Protein AF-A0A6N9SI13-F1 (afdb_monomer)

Nearest PDB structures (foldseek):
  2ek0-assembly1_A  TM=3.995E-01  e=8.193E-03  Thermus thermophilus
  2zth-assembly1_A  TM=4.831E-01  e=5.734E-01  Rattus norvegicus
  4blw-assembly2_B  TM=4.085E-01  e=2.794E-01  Escherichia coli K-12
  6qe5-assembly2_B  TM=5.325E-01  e=9.060E-01  Escherichia coli PCN033
  4fpq-assembly1_A  TM=2.596E-01  e=1.033E+00  Plenodomus lingam JN3

Organism: Escherichia coli (NCBI:txid562)

Mean predicted aligned error: 6.42 Å

Sequence (115 aa):
ARWHHAVGTPLVSVSGDDALAFAAAFYSPDHPFYARPFAYQYTWGLPRKTTLDRGWAALCFADQADCLSWMARTASRATNLFRSEFDAQATLLGRPGRTRRVVLLIVPPSRETAP

Structure (mmCIF, N/CA/C/O backbone):
data_AF-A0A6N9SI13-F1
#
_entry.id   AF-A0A6N9SI13-F1
#
loop_
_atom_site.group_PDB
_atom_site.id
_atom_site.type_symbol
_atom_site.label_atom_id
_atom_site.label_alt_id
_atom_site.label_comp_id
_atom_site.label_asym_id
_atom_site.label_entity_id
_atom_site.label_seq_id
_atom_site.pdbx_PDB_ins_code
_atom_site.Cartn_x
_atom_site.Cartn_y
_atom_site.Cartn_z
_atom_site.occupancy
_atom_site.B_iso_or_equiv
_atom_site.auth_seq_id
_atom_site.auth_comp_id
_atom_site.auth_asym_id
_atom_site.auth_atom_id
_atom_site.pdbx_PDB_model_num
ATOM 1 N N . ALA A 1 1 ? -7.651 7.652 -4.949 1.00 58.31 1 ALA A N 1
ATOM 2 C CA . ALA A 1 1 ? -6.772 6.530 -5.363 1.00 58.31 1 ALA A CA 1
ATOM 3 C C . ALA A 1 1 ? -7.583 5.246 -5.592 1.00 58.31 1 ALA A C 1
ATOM 5 O O . ALA A 1 1 ? -8.747 5.213 -5.211 1.00 58.31 1 ALA A O 1
ATOM 6 N N . ARG A 1 2 ? -7.010 4.190 -6.207 1.00 61.69 2 ARG A N 1
ATOM 7 C CA . ARG A 1 2 ? -7.730 2.928 -6.532 1.00 61.69 2 ARG A CA 1
ATOM 8 C C . ARG A 1 2 ? -8.446 2.286 -5.332 1.00 61.69 2 ARG A C 1
ATOM 10 O O . ARG A 1 2 ? -9.470 1.641 -5.520 1.00 61.69 2 ARG A O 1
ATOM 17 N N . TRP A 1 3 ? -7.959 2.500 -4.109 1.00 66.69 3 TRP A N 1
ATOM 18 C CA . TRP A 1 3 ? -8.607 2.002 -2.894 1.00 66.69 3 TRP A CA 1
ATOM 19 C C . TRP A 1 3 ? -9.972 2.640 -2.592 1.00 66.69 3 TRP A C 1
ATOM 21 O O . TRP A 1 3 ? -10.778 1.996 -1.933 1.00 66.69 3 TRP A O 1
ATOM 31 N N . HIS A 1 4 ? -10.289 3.836 -3.106 1.00 65.06 4 HIS A N 1
ATOM 32 C CA . HIS A 1 4 ? -11.619 4.436 -2.919 1.00 65.06 4 HIS A CA 1
ATOM 33 C C . HIS A 1 4 ? -12.728 3.571 -3.499 1.00 65.06 4 HIS A C 1
ATOM 35 O O . HIS A 1 4 ? -13.749 3.365 -2.852 1.00 65.0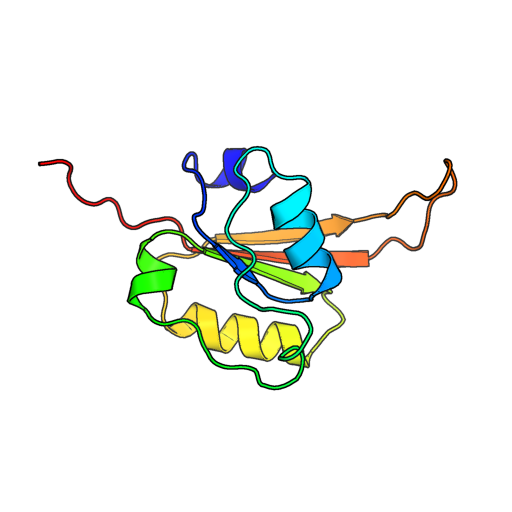6 4 HIS A O 1
ATOM 41 N N . HIS A 1 5 ? -12.495 3.021 -4.689 1.00 60.44 5 HIS A N 1
ATOM 42 C CA . HIS A 1 5 ? -13.438 2.108 -5.322 1.00 60.44 5 HIS A CA 1
ATOM 43 C C . HIS A 1 5 ? -13.529 0.762 -4.593 1.00 60.44 5 HIS A C 1
ATOM 45 O O . HIS A 1 5 ? -14.557 0.103 -4.683 1.00 60.44 5 HIS A O 1
ATOM 51 N N . ALA A 1 6 ? -12.473 0.352 -3.882 1.00 61.78 6 ALA A N 1
ATOM 52 C CA . ALA A 1 6 ? -12.410 -0.948 -3.217 1.00 61.78 6 ALA A CA 1
ATOM 53 C C . ALA A 1 6 ? -12.951 -0.934 -1.776 1.00 61.78 6 ALA A C 1
ATOM 55 O O . ALA A 1 6 ? -13.466 -1.948 -1.318 1.00 61.78 6 ALA A O 1
ATOM 56 N N . VAL A 1 7 ? -12.814 0.183 -1.053 1.00 64.56 7 VAL A N 1
ATOM 57 C CA . VAL A 1 7 ? -13.073 0.241 0.398 1.00 64.56 7 VAL A CA 1
ATOM 58 C C . VAL A 1 7 ? -14.132 1.272 0.784 1.00 64.56 7 VAL A C 1
ATOM 60 O O . VAL A 1 7 ? -14.739 1.139 1.840 1.00 64.56 7 VAL A O 1
ATOM 63 N N . GLY A 1 8 ? -14.396 2.285 -0.047 1.00 65.00 8 GLY A N 1
ATOM 64 C CA . GLY A 1 8 ? -15.403 3.318 0.234 1.00 65.00 8 GLY A CA 1
ATOM 65 C C . GLY A 1 8 ? -15.053 4.288 1.373 1.00 65.00 8 GLY A C 1
ATOM 66 O O . GLY A 1 8 ? -15.732 5.298 1.525 1.00 65.00 8 GLY A O 1
ATOM 67 N N . THR A 1 9 ? -13.978 4.033 2.126 1.00 69.69 9 THR A N 1
ATOM 68 C CA . THR A 1 9 ? -13.517 4.852 3.259 1.00 69.69 9 THR A CA 1
ATOM 69 C C . THR A 1 9 ? -12.063 5.295 3.051 1.00 69.69 9 THR A C 1
ATOM 71 O O . THR A 1 9 ? -11.258 4.482 2.580 1.00 69.69 9 THR A O 1
ATOM 74 N N . PRO A 1 10 ? -11.692 6.542 3.407 1.00 76.81 10 PRO A N 1
ATOM 75 C CA . PRO A 1 10 ? -10.298 6.982 3.419 1.00 76.81 10 PRO A CA 1
ATOM 76 C C . PRO A 1 10 ? -9.432 6.097 4.319 1.00 76.81 10 PRO A C 1
ATOM 78 O O . PRO A 1 10 ? -9.849 5.688 5.404 1.00 76.81 10 PRO A O 1
ATOM 81 N N . LEU A 1 11 ? -8.210 5.811 3.879 1.00 84.50 11 LEU A N 1
ATOM 82 C CA . LEU A 1 11 ? -7.217 5.120 4.700 1.00 84.50 11 LEU A CA 1
ATOM 83 C C . LEU A 1 11 ? -6.425 6.150 5.501 1.00 84.50 11 LEU A C 1
ATOM 85 O O . LEU A 1 11 ? -6.046 7.184 4.960 1.00 84.50 11 LEU A O 1
ATOM 89 N N . VAL A 1 12 ? -6.121 5.862 6.769 1.00 88.44 12 VAL A N 1
ATOM 90 C CA . VAL A 1 12 ? -5.373 6.817 7.605 1.00 88.44 12 VAL A CA 1
ATOM 91 C C . VAL A 1 12 ? -3.863 6.718 7.414 1.00 88.44 12 VAL A C 1
ATOM 93 O O . VAL A 1 12 ? -3.142 7.644 7.775 1.00 88.44 12 VAL A O 1
ATOM 96 N N . SER A 1 13 ? -3.359 5.603 6.877 1.00 90.06 13 SER A N 1
ATOM 97 C CA . SER A 1 13 ? -1.919 5.396 6.714 1.00 90.06 13 SER A CA 1
ATOM 98 C C . SER A 1 13 ? -1.550 4.480 5.550 1.00 90.06 13 SER A C 1
ATOM 100 O O . SER A 1 13 ? -2.305 3.581 5.175 1.00 90.06 13 SER A O 1
ATOM 102 N N . VAL A 1 14 ? -0.359 4.701 4.995 1.00 90.50 14 VAL A N 1
ATOM 103 C CA . VAL A 1 14 ? 0.214 3.897 3.909 1.00 90.50 14 VAL A CA 1
ATOM 104 C C . VAL A 1 14 ? 1.698 3.618 4.154 1.00 90.50 14 VAL A C 1
ATOM 106 O O . VAL A 1 14 ? 2.418 4.469 4.679 1.00 90.50 14 VAL A O 1
ATOM 109 N N . SER A 1 15 ? 2.164 2.419 3.804 1.00 90.56 15 SER A N 1
ATOM 110 C CA . SER A 1 15 ? 3.584 2.034 3.846 1.00 90.56 15 SER A CA 1
ATOM 111 C C . SER A 1 15 ? 3.922 0.967 2.787 1.00 90.56 15 SER A C 1
ATOM 113 O O . SER A 1 15 ? 3.145 0.755 1.860 1.00 90.56 15 SER A O 1
ATOM 115 N N . GLY A 1 16 ? 5.093 0.328 2.866 1.00 89.81 16 GLY A N 1
ATOM 116 C CA . GLY A 1 16 ? 5.591 -0.613 1.855 1.00 89.81 16 GLY A CA 1
ATOM 117 C C . GLY A 1 16 ? 6.860 -0.088 1.197 1.00 89.81 16 GLY A C 1
ATOM 118 O O . GLY A 1 16 ? 7.718 0.445 1.900 1.00 89.81 16 GLY A O 1
ATOM 119 N N . ASP A 1 17 ? 6.964 -0.241 -0.120 1.00 91.06 17 ASP A N 1
ATOM 120 C CA . ASP A 1 17 ? 8.020 0.372 -0.925 1.00 91.06 17 ASP A CA 1
ATOM 121 C C . ASP A 1 17 ? 7.976 1.902 -0.787 1.00 91.06 17 ASP A C 1
ATOM 123 O O . ASP A 1 17 ? 6.904 2.501 -0.881 1.00 91.06 17 ASP A O 1
ATOM 127 N N . ASP A 1 18 ? 9.132 2.529 -0.559 1.00 87.31 18 ASP A N 1
ATOM 128 C CA . ASP A 1 18 ? 9.240 3.962 -0.246 1.00 87.31 18 ASP A CA 1
ATOM 129 C C . ASP A 1 18 ? 8.660 4.840 -1.363 1.00 87.31 18 ASP A C 1
ATOM 131 O O . ASP A 1 18 ? 7.801 5.686 -1.107 1.00 87.31 18 ASP A O 1
ATOM 135 N N . ALA A 1 19 ? 9.037 4.577 -2.617 1.00 88.31 19 ALA A N 1
ATOM 136 C CA . ALA A 1 19 ? 8.578 5.369 -3.751 1.00 88.31 19 ALA A CA 1
ATOM 137 C C . ALA A 1 19 ? 7.067 5.210 -3.975 1.00 88.31 19 ALA A C 1
ATOM 139 O O . ALA A 1 19 ? 6.369 6.196 -4.224 1.00 88.31 19 ALA A O 1
ATOM 140 N N . LEU A 1 20 ? 6.543 3.983 -3.864 1.00 90.94 20 LEU A N 1
ATOM 141 C CA . LEU A 1 20 ? 5.108 3.731 -4.020 1.00 90.94 20 LEU A CA 1
ATOM 142 C C . LEU A 1 20 ? 4.285 4.314 -2.868 1.00 90.94 20 LEU A C 1
ATOM 144 O O . LEU A 1 20 ? 3.242 4.918 -3.117 1.00 90.94 20 LEU A O 1
ATOM 148 N N . ALA A 1 21 ? 4.730 4.147 -1.623 1.00 90.69 21 ALA A N 1
ATOM 149 C CA . ALA A 1 21 ? 4.021 4.633 -0.444 1.00 90.69 21 ALA A CA 1
ATOM 150 C C . ALA A 1 21 ? 4.043 6.164 -0.359 1.00 90.69 21 ALA A C 1
ATOM 152 O O . ALA A 1 21 ? 3.002 6.769 -0.092 1.00 90.69 21 ALA A O 1
ATOM 153 N N . PHE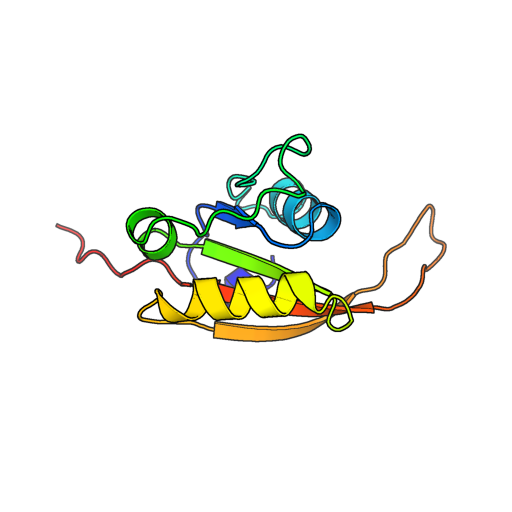 A 1 22 ? 5.180 6.796 -0.666 1.00 88.94 22 PHE A N 1
ATOM 154 C CA . PHE A 1 22 ? 5.271 8.249 -0.779 1.00 88.94 22 PHE A CA 1
ATOM 155 C C . PHE A 1 22 ? 4.351 8.775 -1.884 1.00 88.94 22 PHE A C 1
ATOM 157 O O . PHE A 1 22 ? 3.544 9.669 -1.637 1.00 88.94 22 PHE A O 1
ATOM 164 N N . ALA A 1 23 ? 4.403 8.190 -3.087 1.00 89.75 23 ALA A N 1
ATOM 165 C CA . ALA A 1 23 ? 3.525 8.589 -4.185 1.00 89.75 23 ALA A CA 1
ATOM 166 C C . ALA A 1 23 ? 2.042 8.417 -3.818 1.00 89.75 23 ALA A C 1
ATOM 168 O O . ALA A 1 23 ? 1.222 9.279 -4.124 1.00 89.75 23 ALA A O 1
ATOM 169 N N . ALA A 1 24 ? 1.688 7.334 -3.129 1.00 90.25 24 ALA A N 1
ATOM 170 C CA . ALA A 1 24 ? 0.331 7.080 -2.664 1.00 90.25 24 ALA A CA 1
ATOM 171 C C . ALA A 1 24 ? -0.144 8.129 -1.640 1.00 90.25 24 ALA A C 1
ATOM 173 O O . ALA A 1 24 ? -1.273 8.606 -1.749 1.00 90.25 24 ALA A O 1
ATOM 174 N N . ALA A 1 25 ? 0.705 8.521 -0.686 1.00 90.81 25 ALA A N 1
ATOM 175 C CA . ALA A 1 25 ? 0.407 9.580 0.280 1.00 90.81 25 ALA A CA 1
ATOM 176 C C . ALA A 1 25 ? 0.317 10.969 -0.373 1.00 90.81 25 ALA A C 1
ATOM 178 O O . ALA A 1 25 ? -0.544 11.774 -0.024 1.00 90.81 25 ALA A O 1
ATOM 179 N N . PHE A 1 26 ? 1.191 11.246 -1.339 1.00 89.94 26 PHE A N 1
ATOM 180 C CA . PHE A 1 26 ? 1.281 12.551 -1.984 1.00 89.94 26 PHE A CA 1
ATOM 181 C C . PHE A 1 26 ? 0.171 12.780 -3.019 1.00 89.94 26 PHE A C 1
ATOM 183 O O . PHE A 1 26 ? -0.463 13.830 -3.017 1.00 89.94 26 PHE A O 1
ATOM 190 N N . TYR A 1 27 ? -0.085 11.802 -3.896 1.00 88.25 27 TYR A N 1
ATOM 191 C CA . TYR A 1 27 ? -1.024 11.948 -5.015 1.00 88.25 27 TYR A CA 1
ATOM 192 C C . TYR A 1 27 ? -2.453 11.489 -4.707 1.00 88.25 27 TYR A C 1
ATOM 194 O O . TYR A 1 27 ? -3.357 11.752 -5.503 1.00 88.25 27 TYR A O 1
ATOM 202 N N . SER A 1 28 ? -2.698 10.767 -3.607 1.00 86.00 28 SER A N 1
ATOM 203 C CA . SER A 1 28 ? -4.076 10.422 -3.247 1.00 86.00 28 SER A CA 1
ATOM 204 C C . SER A 1 28 ? -4.799 11.629 -2.646 1.00 86.00 28 SER A C 1
ATOM 206 O O . SER A 1 28 ? -4.249 12.232 -1.730 1.00 86.00 28 SER A O 1
ATOM 208 N N . PRO A 1 29 ? -6.056 11.909 -3.044 1.00 85.12 29 PRO A N 1
ATOM 209 C CA . PRO A 1 29 ? -6.883 12.939 -2.407 1.00 85.12 29 PRO A CA 1
ATOM 210 C C . PRO A 1 29 ? -7.058 12.758 -0.891 1.00 85.12 29 PRO A C 1
ATOM 212 O O . PRO A 1 29 ? -7.223 13.734 -0.171 1.00 85.12 29 PRO A O 1
ATOM 215 N N . ASP A 1 30 ? -7.009 11.512 -0.406 1.00 84.31 30 ASP A N 1
ATOM 216 C CA . ASP A 1 30 ? -7.107 11.188 1.026 1.00 84.31 30 ASP A CA 1
ATOM 217 C C . ASP A 1 30 ? -5.885 11.598 1.845 1.00 84.31 30 ASP A C 1
ATOM 219 O O . ASP A 1 30 ? -5.966 11.641 3.069 1.00 84.31 30 ASP A O 1
ATOM 223 N N . HIS A 1 31 ? -4.741 11.801 1.188 1.00 87.50 31 HIS A N 1
ATOM 224 C CA . HIS A 1 31 ? -3.457 12.069 1.829 1.00 87.50 31 HIS A CA 1
ATOM 225 C C . HIS A 1 31 ? -3.171 11.178 3.057 1.00 87.50 31 HIS A C 1
ATOM 227 O O . HIS A 1 31 ? -2.927 11.698 4.152 1.00 87.50 31 HIS A O 1
ATOM 233 N N . PRO A 1 32 ? -3.202 9.832 2.915 1.00 89.88 32 PRO A N 1
ATOM 234 C CA . PRO A 1 32 ? -2.927 8.943 4.036 1.00 89.88 32 PRO A CA 1
ATOM 235 C C . PRO A 1 32 ? -1.547 9.250 4.612 1.00 89.88 32 PRO A C 1
ATOM 237 O O . PRO A 1 32 ? -0.597 9.519 3.871 1.00 89.88 32 PRO A O 1
ATOM 240 N N . PHE A 1 33 ? -1.412 9.156 5.935 1.00 89.81 33 PHE A N 1
ATOM 241 C CA . PHE A 1 33 ? -0.134 9.398 6.585 1.00 89.81 33 PHE A CA 1
ATOM 242 C C . PHE A 1 33 ? 0.914 8.425 6.040 1.00 89.81 33 PHE A C 1
ATOM 244 O O . PHE A 1 33 ? 0.755 7.201 6.137 1.00 89.81 33 PHE A O 1
ATOM 251 N N . TYR A 1 34 ? 1.991 8.974 5.477 1.00 87.69 34 TYR A N 1
ATOM 252 C CA . TYR A 1 34 ? 3.118 8.174 5.034 1.00 87.69 34 TYR A CA 1
ATOM 253 C C . TYR A 1 34 ? 3.829 7.601 6.262 1.00 87.69 34 TYR A C 1
ATOM 255 O O . TYR A 1 34 ? 4.637 8.257 6.922 1.00 87.69 34 TYR A O 1
ATOM 263 N N . ALA A 1 35 ? 3.484 6.361 6.602 1.00 72.75 35 ALA A N 1
ATOM 264 C CA . ALA A 1 35 ? 3.920 5.695 7.813 1.00 72.75 35 ALA A CA 1
ATOM 265 C C . ALA A 1 35 ? 5.313 5.087 7.621 1.00 72.75 35 ALA A C 1
ATOM 267 O O . ALA A 1 35 ? 5.465 3.868 7.705 1.00 72.75 35 ALA A O 1
ATOM 268 N N . ARG A 1 36 ? 6.303 5.946 7.332 1.00 68.62 36 ARG A N 1
ATOM 269 C CA . ARG A 1 36 ? 7.748 5.764 7.558 1.00 68.62 36 ARG A CA 1
ATOM 270 C C . ARG A 1 36 ? 8.550 6.908 6.916 1.00 68.62 36 ARG A C 1
ATOM 272 O O . ARG A 1 36 ? 8.502 7.065 5.711 1.00 68.62 36 ARG A O 1
ATOM 279 N N . PRO A 1 37 ? 9.363 7.660 7.668 1.00 54.34 37 PRO A N 1
ATOM 280 C CA . PRO A 1 37 ? 10.369 8.537 7.073 1.00 54.34 37 PRO A CA 1
ATOM 281 C C . PRO A 1 37 ? 11.465 7.721 6.361 1.00 54.34 37 PRO A C 1
ATOM 283 O O . PRO A 1 37 ? 11.891 6.689 6.885 1.00 54.34 37 PRO A O 1
ATOM 286 N N . PHE A 1 38 ? 11.982 8.234 5.239 1.00 50.19 38 PHE A N 1
ATOM 287 C CA . PHE A 1 38 ? 13.087 7.674 4.431 1.00 50.19 38 PHE A CA 1
ATOM 288 C C . PHE A 1 38 ? 14.288 7.155 5.259 1.00 50.19 38 PHE A C 1
ATOM 290 O O . PHE A 1 38 ? 14.932 6.168 4.908 1.00 50.19 38 PHE A O 1
ATOM 297 N N . ALA A 1 39 ? 14.554 7.768 6.419 1.00 47.09 39 ALA A N 1
ATOM 298 C CA . ALA A 1 39 ? 15.623 7.388 7.347 1.00 47.09 39 ALA A CA 1
ATOM 299 C C . ALA A 1 39 ? 15.509 5.960 7.933 1.00 47.09 39 ALA A C 1
ATOM 301 O O . ALA A 1 39 ? 16.501 5.430 8.427 1.00 47.09 39 ALA A O 1
ATOM 302 N N . TYR A 1 40 ? 14.334 5.322 7.873 1.00 57.41 40 TYR A N 1
ATOM 303 C CA . TYR A 1 40 ? 14.080 3.990 8.448 1.00 57.41 40 TYR A CA 1
ATOM 304 C C . TYR A 1 40 ? 13.713 2.933 7.397 1.00 57.41 40 TYR A C 1
ATOM 306 O O . TYR A 1 40 ? 13.155 1.886 7.732 1.00 57.41 40 TYR A O 1
ATOM 314 N N . GLN A 1 41 ? 14.043 3.186 6.126 1.00 54.59 41 GLN A N 1
ATOM 315 C CA . GLN A 1 41 ? 13.707 2.316 4.992 1.00 54.59 41 GLN A CA 1
ATOM 316 C C . GLN A 1 41 ? 14.243 0.872 5.105 1.00 54.59 41 GLN A C 1
ATOM 318 O O . GLN A 1 41 ? 13.752 -0.001 4.402 1.00 54.59 41 GLN A O 1
ATOM 323 N N . TYR A 1 42 ? 15.191 0.588 6.011 1.00 55.66 42 TYR A N 1
ATOM 324 C CA . TYR A 1 42 ? 15.783 -0.748 6.212 1.00 55.66 42 TYR A CA 1
ATOM 325 C C . TYR A 1 42 ? 15.447 -1.402 7.568 1.00 55.66 42 TYR A C 1
ATOM 327 O O . TYR A 1 42 ? 15.793 -2.558 7.793 1.00 55.66 42 TYR A O 1
ATOM 335 N N . THR A 1 43 ? 14.742 -0.713 8.477 1.00 63.22 43 THR A N 1
ATOM 336 C CA . THR A 1 43 ? 14.313 -1.267 9.777 1.00 63.22 43 THR A CA 1
ATOM 337 C C . THR A 1 43 ? 12.809 -1.527 9.786 1.00 63.22 43 THR A C 1
ATOM 339 O O . THR A 1 43 ? 11.964 -0.700 10.140 1.00 63.22 43 THR A O 1
ATOM 342 N N . TRP A 1 44 ? 12.445 -2.728 9.348 1.00 66.06 44 TRP A N 1
ATOM 343 C CA . TRP A 1 44 ? 11.066 -3.061 9.018 1.00 66.06 44 TRP A CA 1
ATOM 344 C C . TRP A 1 44 ? 10.261 -3.508 10.237 1.00 66.06 44 TRP A C 1
ATOM 346 O O . TRP A 1 44 ? 9.933 -4.682 10.409 1.00 66.06 44 TRP A O 1
ATOM 356 N N . GLY A 1 45 ? 9.887 -2.545 11.080 1.00 73.62 45 GLY A N 1
ATOM 357 C CA . GLY A 1 45 ? 8.874 -2.760 12.113 1.00 73.62 45 GLY A CA 1
ATOM 358 C C . GLY A 1 45 ? 7.519 -3.137 11.501 1.00 73.62 45 GLY A C 1
ATOM 359 O O . GLY A 1 45 ? 7.156 -2.658 10.421 1.00 73.62 45 GLY A O 1
ATOM 360 N N . LEU A 1 46 ? 6.764 -3.995 12.182 1.00 79.00 46 LEU A N 1
ATOM 361 C CA . LEU A 1 46 ? 5.382 -4.304 11.813 1.00 79.00 46 LEU A CA 1
ATOM 362 C C . LEU A 1 46 ? 4.447 -3.240 12.419 1.00 79.00 46 LEU A C 1
ATOM 364 O O . LEU A 1 46 ? 4.618 -2.919 13.599 1.00 79.00 46 LEU A O 1
ATOM 368 N N . PRO A 1 47 ? 3.465 -2.707 11.665 1.00 78.19 47 PRO A N 1
ATOM 369 C CA . PRO A 1 47 ? 2.452 -1.809 12.211 1.00 78.19 47 PRO A CA 1
ATOM 370 C C . PRO A 1 47 ? 1.777 -2.401 13.455 1.00 78.19 47 PRO A C 1
ATOM 372 O O . PRO A 1 47 ? 1.604 -3.623 13.580 1.00 78.19 47 PRO A O 1
ATOM 375 N N . ARG A 1 48 ? 1.396 -1.527 14.392 1.00 81.69 48 ARG A N 1
ATOM 376 C CA . ARG A 1 48 ? 0.573 -1.925 15.541 1.00 81.69 48 ARG A CA 1
ATOM 377 C C . ARG A 1 48 ? -0.814 -2.322 15.035 1.00 81.69 48 ARG A C 1
ATOM 379 O O . ARG A 1 48 ? -1.313 -1.717 14.090 1.00 81.69 48 ARG A O 1
ATOM 386 N N . LYS A 1 49 ? -1.461 -3.288 15.695 1.00 80.12 49 LYS A N 1
ATOM 387 C CA . LYS A 1 49 ? -2.831 -3.710 15.350 1.00 80.12 49 LYS A CA 1
ATOM 388 C C . LYS A 1 49 ? -3.797 -2.516 15.334 1.00 80.12 49 LYS A C 1
ATOM 390 O O . LYS A 1 49 ? -4.511 -2.326 14.365 1.00 80.12 49 LYS A O 1
ATOM 395 N N . THR A 1 50 ? -3.684 -1.631 16.324 1.00 81.00 50 THR A N 1
ATOM 396 C CA . THR A 1 50 ? -4.475 -0.393 16.415 1.00 81.00 50 THR A CA 1
ATOM 397 C C . THR A 1 50 ? -4.287 0.566 15.236 1.00 81.00 50 THR A C 1
ATOM 399 O O . THR A 1 50 ? -5.188 1.340 14.940 1.00 81.00 50 THR A O 1
ATOM 402 N N . THR A 1 51 ? -3.136 0.541 14.556 1.00 81.44 51 THR A N 1
ATOM 403 C CA . THR A 1 51 ? -2.921 1.299 13.313 1.00 81.44 51 THR A CA 1
ATOM 404 C C . THR A 1 51 ? -3.630 0.629 12.141 1.00 81.44 51 THR A C 1
ATOM 406 O O . THR A 1 51 ? -4.275 1.316 11.359 1.00 81.44 51 THR A O 1
ATOM 409 N N . LEU A 1 52 ? -3.539 -0.701 12.039 1.00 84.38 52 LEU A N 1
ATOM 410 C CA . LEU A 1 52 ? -4.210 -1.472 10.988 1.00 84.38 52 LEU A CA 1
ATOM 411 C C . LEU A 1 52 ? -5.734 -1.329 11.079 1.00 84.38 52 LEU A C 1
ATOM 413 O O . LEU A 1 52 ? -6.381 -1.064 10.072 1.00 84.38 52 LEU A O 1
ATOM 417 N N . ASP A 1 53 ? -6.288 -1.416 12.288 1.00 85.75 53 ASP A N 1
ATOM 418 C CA . ASP A 1 53 ? -7.733 -1.357 12.529 1.00 85.75 53 ASP A CA 1
ATOM 419 C C . ASP A 1 53 ? -8.348 0.015 12.187 1.00 85.75 53 ASP A C 1
ATOM 421 O O . ASP A 1 53 ? -9.556 0.101 11.987 1.00 85.75 53 ASP A O 1
ATOM 425 N N . ARG A 1 54 ? -7.535 1.079 12.080 1.00 86.00 54 ARG A N 1
ATOM 426 C CA . ARG A 1 54 ? -7.965 2.426 11.652 1.00 86.00 54 ARG A CA 1
ATOM 427 C C . ARG A 1 54 ? -7.947 2.624 10.134 1.00 86.00 54 ARG A C 1
ATOM 429 O O . ARG A 1 54 ? -8.296 3.701 9.664 1.00 86.00 54 ARG A O 1
ATOM 436 N N . GLY A 1 55 ? -7.544 1.616 9.369 1.00 87.38 55 GLY A N 1
ATOM 437 C CA . GLY A 1 55 ? -7.406 1.701 7.922 1.00 87.38 55 GLY A CA 1
ATOM 438 C C . GLY A 1 55 ? -5.953 1.896 7.500 1.00 87.38 55 GLY A C 1
ATOM 439 O O . GLY A 1 55 ? -5.288 2.872 7.853 1.00 87.38 55 GLY A O 1
ATOM 440 N N . TRP A 1 56 ? -5.449 0.960 6.709 1.00 89.81 56 TRP A N 1
ATOM 441 C CA . TRP A 1 56 ? -4.053 0.938 6.296 1.00 89.81 56 TRP A CA 1
ATOM 442 C C . TRP A 1 56 ? -3.898 0.323 4.907 1.00 89.81 56 TRP A C 1
ATOM 444 O O . TRP A 1 56 ? -4.653 -0.572 4.536 1.00 89.81 56 TRP A O 1
ATOM 454 N N . ALA A 1 57 ? -2.898 0.763 4.148 1.00 91.06 57 ALA A N 1
ATOM 455 C CA . ALA A 1 57 ? -2.478 0.079 2.929 1.00 91.06 57 ALA A CA 1
ATOM 456 C C . ALA A 1 57 ? -0.966 -0.141 2.861 1.00 91.06 57 ALA A C 1
ATOM 458 O O . ALA A 1 57 ? -0.175 0.659 3.364 1.00 91.06 57 ALA A O 1
ATOM 459 N N . ALA A 1 58 ? -0.577 -1.203 2.157 1.00 91.69 58 ALA A N 1
ATOM 460 C CA . ALA A 1 58 ? 0.777 -1.406 1.672 1.00 91.69 58 ALA A CA 1
ATOM 461 C C . ALA A 1 58 ? 0.829 -1.503 0.152 1.00 91.69 58 ALA A C 1
ATOM 463 O O . ALA A 1 58 ? -0.024 -2.147 -0.460 1.00 91.69 58 ALA A O 1
ATOM 464 N N . LEU A 1 59 ? 1.880 -0.932 -0.434 1.00 93.00 59 LEU A N 1
ATOM 465 C CA . LEU A 1 59 ? 2.235 -1.128 -1.836 1.00 93.00 59 LEU A CA 1
ATOM 466 C C . LEU A 1 59 ? 3.647 -1.706 -1.929 1.00 93.00 59 LEU A C 1
ATOM 468 O O . LEU A 1 59 ? 4.575 -1.158 -1.348 1.00 93.00 59 LEU A O 1
ATOM 472 N N . CYS A 1 60 ? 3.806 -2.795 -2.673 1.00 93.62 60 CYS A N 1
ATOM 473 C CA . CYS A 1 60 ? 5.104 -3.387 -2.997 1.00 93.62 60 CYS A CA 1
ATOM 474 C C . CYS A 1 60 ? 5.180 -3.641 -4.499 1.00 93.62 60 CYS A C 1
ATOM 476 O O . CYS A 1 60 ? 4.161 -3.926 -5.132 1.00 93.62 60 CYS A O 1
ATOM 478 N N . PHE A 1 61 ? 6.378 -3.626 -5.076 1.00 94.44 61 PHE A N 1
ATOM 479 C CA . PHE A 1 61 ? 6.556 -4.218 -6.399 1.00 94.44 61 PHE A CA 1
ATOM 480 C C . PHE A 1 61 ? 6.533 -5.749 -6.308 1.00 94.44 61 PHE A C 1
ATOM 482 O O . PHE A 1 61 ? 7.002 -6.332 -5.331 1.00 94.44 61 PHE A O 1
ATOM 489 N N . ALA A 1 62 ? 5.989 -6.414 -7.327 1.00 96.19 62 ALA A N 1
ATOM 490 C CA . ALA A 1 62 ? 5.855 -7.873 -7.334 1.00 96.19 62 ALA A CA 1
ATOM 491 C C . ALA A 1 62 ? 7.205 -8.617 -7.391 1.00 96.19 62 ALA A C 1
ATOM 493 O O . ALA A 1 62 ? 7.264 -9.802 -7.081 1.00 96.19 62 ALA A O 1
ATOM 494 N N . ASP A 1 63 ? 8.283 -7.931 -7.777 1.00 94.25 63 ASP A N 1
ATOM 495 C CA . ASP A 1 63 ? 9.656 -8.446 -7.810 1.00 94.25 63 ASP A CA 1
ATOM 496 C C . ASP A 1 63 ? 10.469 -8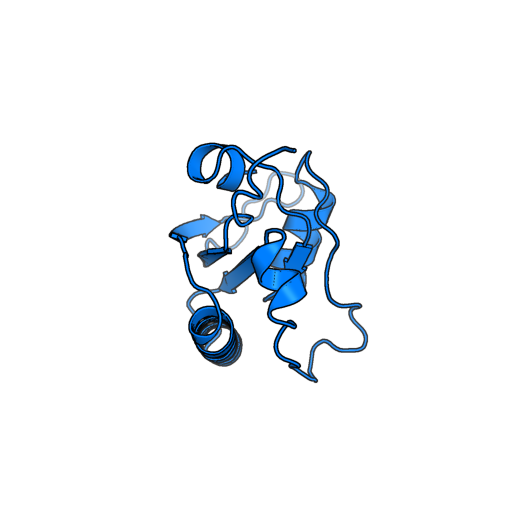.109 -6.542 1.00 94.25 63 ASP A C 1
ATOM 498 O O . ASP A 1 63 ? 11.646 -8.454 -6.454 1.00 94.25 63 ASP A O 1
ATOM 502 N N . GLN A 1 64 ? 9.857 -7.475 -5.535 1.00 91.94 64 GLN A N 1
ATOM 503 C CA . GLN A 1 64 ? 10.511 -7.051 -4.293 1.00 91.94 64 GLN A CA 1
ATOM 504 C C . GLN A 1 64 ? 10.188 -8.025 -3.145 1.00 91.94 64 GLN A C 1
ATOM 506 O O . GLN A 1 64 ? 9.260 -7.826 -2.356 1.00 91.94 64 GLN A O 1
ATOM 511 N N . ALA A 1 65 ? 10.930 -9.136 -3.094 1.00 91.50 65 ALA A N 1
ATOM 512 C CA . ALA A 1 65 ? 10.635 -10.285 -2.231 1.00 91.50 65 ALA A CA 1
ATOM 513 C C . ALA A 1 65 ? 10.624 -9.963 -0.728 1.00 91.50 65 ALA A C 1
ATOM 515 O O . ALA A 1 65 ? 9.782 -10.475 0.015 1.00 91.50 65 ALA A O 1
ATOM 516 N N . ASP A 1 66 ? 11.532 -9.103 -0.277 1.00 87.62 66 ASP A N 1
ATOM 517 C CA . ASP A 1 66 ? 11.547 -8.584 1.086 1.00 87.62 66 ASP A CA 1
ATOM 518 C C . ASP A 1 66 ? 10.221 -7.878 1.393 1.00 87.62 66 ASP A C 1
ATOM 520 O O . ASP A 1 66 ? 9.543 -8.279 2.347 1.00 87.62 66 ASP A O 1
ATOM 524 N N . CYS A 1 67 ? 9.792 -6.931 0.546 1.00 90.38 67 CYS A N 1
ATOM 525 C CA . CYS A 1 67 ? 8.570 -6.130 0.735 1.00 90.38 67 CYS A CA 1
ATOM 526 C C . CYS A 1 67 ? 7.340 -7.017 0.821 1.00 90.38 67 CYS A C 1
ATOM 528 O O . CYS A 1 67 ? 6.542 -6.892 1.753 1.00 90.38 67 CYS A O 1
ATOM 530 N N . LEU A 1 68 ? 7.243 -7.990 -0.082 1.00 92.06 68 LEU A N 1
ATOM 531 C CA . LEU A 1 68 ? 6.164 -8.971 -0.081 1.00 92.06 68 LEU A CA 1
ATOM 532 C C . LEU A 1 68 ? 6.161 -9.826 1.193 1.00 92.06 68 LEU A C 1
ATOM 534 O O . LEU A 1 68 ? 5.103 -10.046 1.783 1.00 92.06 68 LEU A O 1
ATOM 538 N N . SER A 1 69 ? 7.332 -10.259 1.668 1.00 90.31 69 SER A N 1
ATOM 539 C CA . SER A 1 69 ? 7.455 -11.021 2.915 1.00 90.31 69 SER A CA 1
ATOM 540 C C . SER A 1 69 ? 6.970 -10.213 4.125 1.00 90.31 69 SER A C 1
ATOM 542 O O . SER A 1 69 ? 6.243 -10.718 4.983 1.00 90.31 69 SER A O 1
ATOM 544 N N . TRP A 1 70 ? 7.313 -8.929 4.196 1.00 89.44 70 TRP A N 1
ATOM 545 C CA . TRP A 1 70 ? 6.831 -8.044 5.258 1.00 89.44 70 TRP A CA 1
ATOM 546 C C . TRP A 1 70 ? 5.356 -7.689 5.143 1.00 89.44 70 TRP A C 1
ATOM 548 O O . TRP A 1 70 ? 4.665 -7.646 6.164 1.00 89.44 70 TRP A O 1
ATOM 558 N N . MET A 1 71 ? 4.860 -7.485 3.925 1.00 89.88 71 MET A N 1
ATOM 559 C CA . MET A 1 71 ? 3.442 -7.285 3.659 1.00 89.88 71 MET A CA 1
ATOM 560 C C . MET A 1 71 ? 2.647 -8.493 4.162 1.00 89.88 71 MET A C 1
ATOM 562 O O . MET A 1 71 ? 1.676 -8.310 4.891 1.00 89.88 71 MET A O 1
ATOM 566 N N . ALA A 1 72 ? 3.101 -9.719 3.878 1.00 89.25 72 ALA A N 1
ATOM 567 C CA . ALA A 1 72 ? 2.475 -10.948 4.365 1.00 89.25 72 ALA A CA 1
ATOM 568 C C . ALA A 1 72 ? 2.498 -11.052 5.902 1.00 89.25 72 ALA A C 1
ATOM 570 O O . ALA A 1 72 ? 1.471 -11.338 6.523 1.00 89.25 72 ALA A O 1
ATOM 571 N N . ARG A 1 73 ? 3.637 -10.746 6.544 1.00 89.25 73 ARG A N 1
ATOM 572 C CA . ARG A 1 73 ? 3.724 -10.699 8.017 1.00 89.25 73 ARG A CA 1
ATOM 573 C C . ARG A 1 73 ? 2.779 -9.656 8.616 1.00 89.25 73 ARG A C 1
ATOM 575 O O . ARG A 1 73 ? 2.168 -9.913 9.650 1.00 89.25 73 ARG A O 1
ATOM 582 N N . THR A 1 74 ? 2.636 -8.497 7.979 1.00 84.25 74 THR A N 1
ATOM 583 C CA . THR A 1 74 ? 1.715 -7.440 8.423 1.00 84.25 74 THR A CA 1
ATOM 584 C C . THR A 1 74 ? 0.259 -7.873 8.258 1.00 84.25 74 THR A C 1
ATOM 586 O O . THR A 1 74 ? -0.528 -7.737 9.192 1.00 84.25 74 THR A O 1
ATOM 589 N N . ALA A 1 75 ? -0.075 -8.471 7.112 1.00 81.06 75 ALA A N 1
ATOM 590 C CA . ALA A 1 75 ? -1.404 -8.973 6.786 1.00 81.06 75 ALA A CA 1
ATOM 591 C C . ALA A 1 75 ? -1.902 -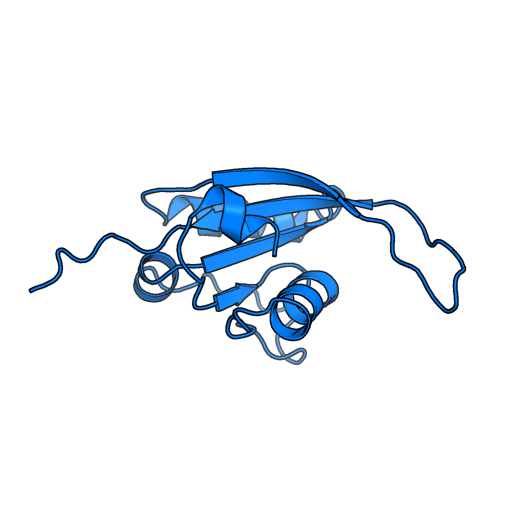10.034 7.778 1.00 81.06 75 ALA A C 1
ATOM 593 O O . ALA A 1 75 ? -3.073 -10.016 8.137 1.00 81.06 75 ALA A O 1
ATOM 594 N N . SER A 1 76 ? -1.014 -10.890 8.302 1.00 86.06 76 SER A N 1
ATOM 595 C CA . SER A 1 76 ? -1.371 -11.908 9.309 1.00 86.06 76 SER A CA 1
ATOM 596 C C . SER A 1 76 ? -1.962 -11.347 10.616 1.00 86.06 76 SER A C 1
ATOM 598 O O . SER A 1 76 ? -2.535 -12.092 11.404 1.00 86.06 76 SER A O 1
ATOM 600 N N . ARG A 1 77 ? -1.826 -10.035 10.863 1.00 83.25 77 ARG A N 1
ATOM 601 C CA . ARG A 1 77 ? -2.350 -9.340 12.053 1.00 83.25 77 ARG A CA 1
ATOM 602 C C . ARG A 1 77 ? -3.705 -8.665 11.818 1.00 83.25 77 ARG A C 1
ATOM 604 O O . ARG A 1 77 ? -4.321 -8.202 12.784 1.00 83.25 77 ARG A O 1
ATOM 611 N N . ALA A 1 78 ? -4.131 -8.563 10.560 1.00 83.19 78 ALA A N 1
ATOM 612 C CA . ALA A 1 78 ? -5.366 -7.908 10.160 1.00 83.19 78 ALA A CA 1
ATOM 613 C C . ALA A 1 78 ? -6.529 -8.905 10.136 1.00 83.19 78 ALA A C 1
ATOM 615 O O . ALA A 1 78 ? -6.365 -10.054 9.736 1.00 83.19 78 ALA A O 1
ATOM 616 N N . THR A 1 79 ? -7.711 -8.453 10.554 1.00 79.81 79 THR A N 1
ATOM 617 C CA . THR A 1 79 ? -8.924 -9.286 10.561 1.00 79.81 79 THR A CA 1
ATOM 618 C C . THR A 1 79 ? -9.559 -9.364 9.172 1.00 79.81 79 THR A C 1
ATOM 620 O O . THR A 1 79 ? -10.006 -10.426 8.757 1.00 79.81 79 THR A O 1
ATOM 623 N N . ASN A 1 80 ? -9.563 -8.245 8.442 1.00 84.81 80 ASN A N 1
ATOM 624 C CA . ASN A 1 80 ? -10.081 -8.134 7.082 1.00 84.81 80 ASN A CA 1
ATOM 625 C C . ASN A 1 80 ? -9.004 -7.530 6.187 1.00 84.81 80 ASN A C 1
ATOM 627 O O . ASN A 1 80 ? -8.318 -6.589 6.588 1.00 84.81 80 ASN A O 1
ATOM 631 N N . LEU A 1 81 ? -8.869 -8.054 4.971 1.00 87.94 81 LEU A N 1
ATOM 632 C CA . LEU A 1 81 ? -7.922 -7.534 3.995 1.00 87.94 81 LEU A CA 1
ATOM 633 C C . LEU A 1 81 ? -8.447 -7.687 2.573 1.00 87.94 81 LEU A C 1
ATOM 635 O O . LEU A 1 81 ? -9.139 -8.647 2.242 1.00 87.94 81 LEU A O 1
ATOM 639 N N . PHE A 1 82 ? -8.056 -6.748 1.725 1.00 88.38 82 PHE A N 1
ATOM 640 C CA . PHE A 1 82 ? -8.230 -6.798 0.286 1.00 88.38 82 PHE A CA 1
ATOM 641 C C . PHE A 1 82 ? -6.857 -6.775 -0.372 1.00 88.38 82 PHE A C 1
ATOM 643 O O . PHE A 1 82 ? -6.008 -5.955 -0.020 1.00 88.38 82 PHE A O 1
ATOM 650 N N . ARG A 1 83 ? -6.638 -7.658 -1.344 1.00 90.75 83 ARG A N 1
ATOM 651 C CA . ARG A 1 83 ? -5.419 -7.679 -2.150 1.00 90.75 83 ARG A CA 1
ATOM 652 C C . ARG A 1 83 ? -5.776 -7.468 -3.612 1.00 90.75 83 ARG A C 1
ATOM 654 O O . ARG A 1 83 ? -6.700 -8.090 -4.125 1.00 90.75 83 ARG A O 1
ATOM 661 N N . SER A 1 84 ? -5.015 -6.616 -4.280 1.00 90.50 84 SER A N 1
ATOM 662 C CA . SER A 1 84 ? -5.119 -6.375 -5.713 1.00 90.50 84 SER A CA 1
ATOM 663 C C . SER A 1 84 ? -3.732 -6.263 -6.320 1.00 90.50 84 SER A C 1
ATOM 665 O O . SER A 1 84 ? -2.774 -5.882 -5.649 1.00 90.50 84 SER A O 1
ATOM 667 N N . GLU A 1 85 ? -3.628 -6.592 -7.600 1.00 94.19 85 GLU A N 1
ATOM 668 C CA . GLU A 1 85 ? -2.413 -6.409 -8.374 1.00 94.19 85 GLU A CA 1
ATOM 669 C C . GLU A 1 85 ? -2.724 -5.610 -9.627 1.00 94.19 85 GLU A C 1
ATOM 671 O O . GLU A 1 85 ? -3.795 -5.746 -10.223 1.00 94.19 85 GLU A O 1
ATOM 676 N N . PHE A 1 86 ? -1.789 -4.757 -10.022 1.00 92.94 86 PHE A N 1
ATOM 677 C CA . PHE A 1 86 ? -1.927 -3.970 -11.235 1.00 92.94 86 PHE A CA 1
ATOM 678 C C . PHE A 1 86 ? -0.580 -3.551 -11.790 1.00 92.94 86 PHE A C 1
ATOM 680 O O . PHE A 1 86 ? 0.406 -3.451 -11.066 1.00 92.94 86 PHE A O 1
ATOM 687 N N . ASP A 1 87 ? -0.553 -3.273 -13.085 1.00 95.00 87 ASP A N 1
ATOM 688 C CA . ASP A 1 87 ? 0.617 -2.703 -13.731 1.00 95.00 87 ASP A CA 1
ATOM 689 C C . ASP A 1 87 ? 0.621 -1.179 -13.566 1.00 95.00 87 ASP A C 1
ATOM 691 O O . ASP A 1 87 ? -0.389 -0.504 -13.785 1.00 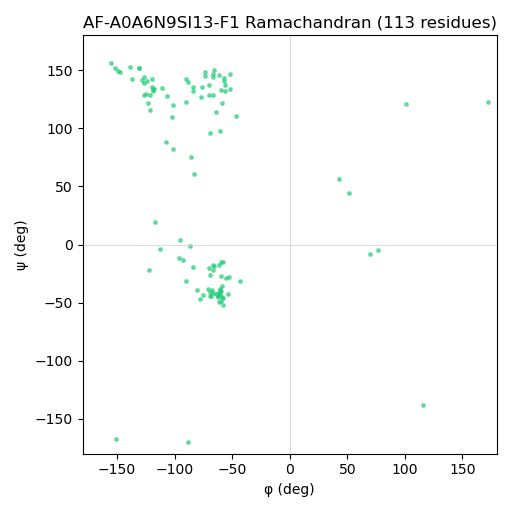95.00 87 ASP A O 1
ATOM 695 N N . ALA A 1 88 ? 1.768 -0.640 -13.158 1.00 90.75 88 ALA A N 1
ATOM 696 C CA . ALA A 1 88 ? 2.032 0.785 -13.048 1.00 90.75 88 ALA A CA 1
ATOM 697 C C . ALA A 1 88 ? 3.173 1.168 -13.995 1.00 90.75 88 ALA A C 1
ATOM 699 O O . ALA A 1 88 ? 4.213 0.508 -14.034 1.00 90.75 88 ALA A O 1
ATOM 700 N N . GLN A 1 89 ? 2.986 2.254 -14.742 1.00 92.44 89 GLN A N 1
ATOM 701 C CA . GLN A 1 89 ? 4.007 2.836 -15.605 1.00 92.44 89 GLN A CA 1
ATOM 702 C C . GLN A 1 89 ? 4.222 4.285 -15.186 1.00 92.44 89 GLN A C 1
ATOM 704 O O . GLN A 1 89 ? 3.286 5.082 -15.170 1.00 92.44 89 GLN A O 1
ATOM 709 N N . ALA A 1 90 ? 5.456 4.615 -14.814 1.00 87.38 90 ALA A N 1
ATOM 710 C CA . ALA A 1 90 ? 5.826 5.997 -14.553 1.00 87.38 90 ALA A CA 1
ATOM 711 C C . ALA A 1 90 ? 5.945 6.760 -15.877 1.00 87.38 90 ALA A C 1
ATOM 713 O O . ALA A 1 90 ? 6.372 6.187 -16.878 1.00 87.38 90 ALA A O 1
ATOM 714 N N . THR A 1 91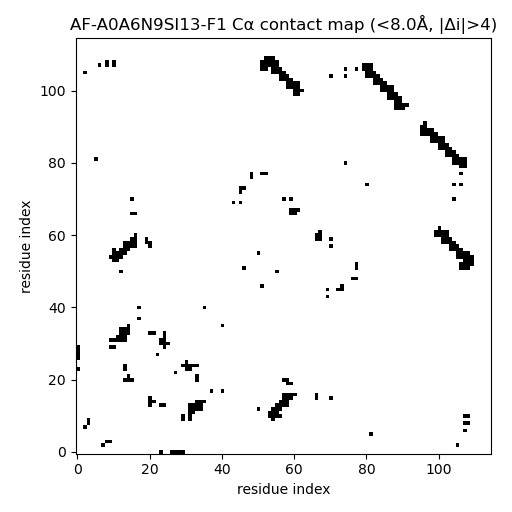 ? 5.642 8.054 -15.859 1.00 90.38 91 THR A N 1
ATOM 715 C CA . THR A 1 91 ? 5.857 8.946 -17.001 1.00 90.38 91 THR A CA 1
ATOM 716 C C . THR A 1 91 ? 6.664 10.145 -16.535 1.00 90.38 91 THR A C 1
ATOM 718 O O . THR A 1 91 ? 6.292 10.799 -15.564 1.00 90.38 91 THR A O 1
ATOM 721 N N . LEU A 1 92 ? 7.755 10.450 -17.235 1.00 88.06 92 LEU A N 1
ATOM 722 C CA . LEU A 1 92 ? 8.583 11.623 -16.970 1.00 88.06 92 LEU A CA 1
ATOM 723 C C . LEU A 1 92 ? 8.634 12.482 -18.229 1.00 88.06 92 LEU A C 1
ATOM 725 O O . LEU A 1 92 ? 9.139 12.038 -19.258 1.00 88.06 92 LEU A O 1
ATOM 729 N N . LEU A 1 93 ? 8.093 13.702 -18.152 1.00 93.88 93 LEU A N 1
ATOM 730 C CA . LEU A 1 93 ? 8.042 14.643 -19.282 1.00 93.88 93 LEU A CA 1
ATOM 731 C C . LEU A 1 93 ? 7.448 14.004 -20.555 1.00 93.88 93 LEU A C 1
ATOM 733 O O . LEU A 1 93 ? 7.997 14.118 -21.648 1.00 93.88 93 LEU A O 1
ATOM 7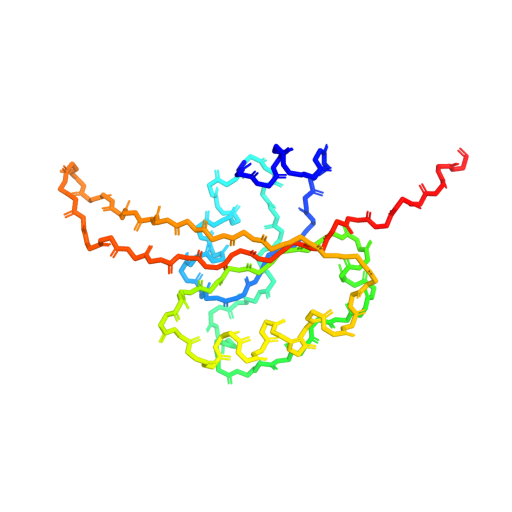37 N N . GLY A 1 94 ? 6.354 13.254 -20.393 1.00 93.94 94 GLY A N 1
ATOM 738 C CA . GLY A 1 94 ? 5.677 12.546 -21.486 1.00 93.94 94 GLY A CA 1
ATOM 739 C C . GLY A 1 94 ? 6.366 11.261 -21.963 1.00 93.94 94 GLY A C 1
ATOM 740 O O . GLY A 1 94 ? 5.800 10.554 -22.791 1.00 93.94 94 GLY A O 1
ATOM 741 N N . ARG A 1 95 ? 7.552 10.913 -21.443 1.00 95.19 95 ARG A N 1
ATOM 742 C CA . ARG A 1 95 ? 8.237 9.660 -21.788 1.00 95.19 95 ARG A CA 1
ATOM 743 C C . ARG A 1 95 ? 7.826 8.536 -20.836 1.00 95.19 95 ARG A C 1
ATOM 745 O O . ARG A 1 95 ? 8.011 8.693 -19.624 1.00 95.19 95 ARG A O 1
ATOM 752 N N . PRO A 1 96 ? 7.294 7.413 -21.350 1.00 94.81 96 PRO A N 1
ATOM 753 C CA . PRO A 1 96 ? 6.947 6.272 -20.519 1.00 94.81 96 PRO A CA 1
ATOM 754 C C . PRO A 1 96 ? 8.208 5.584 -19.991 1.00 94.81 96 PRO A C 1
ATOM 756 O O . PRO A 1 96 ? 9.182 5.373 -20.713 1.00 94.81 96 PRO A O 1
ATOM 759 N N . GLY A 1 97 ? 8.176 5.219 -18.716 1.00 92.44 97 GLY A N 1
ATOM 760 C CA . GLY A 1 97 ? 9.169 4.375 -18.072 1.00 92.44 97 GLY A CA 1
ATOM 761 C C . GLY A 1 97 ? 8.840 2.887 -18.197 1.00 92.44 97 GLY A C 1
ATOM 762 O O . GLY A 1 97 ? 7.924 2.465 -18.911 1.00 92.44 97 GLY A O 1
ATOM 763 N N . ARG A 1 98 ? 9.586 2.071 -17.448 1.00 93.12 98 ARG A N 1
ATOM 764 C CA . ARG A 1 98 ? 9.336 0.631 -17.347 1.00 93.12 98 ARG A CA 1
ATOM 765 C C . ARG A 1 98 ? 8.003 0.377 -16.640 1.00 93.12 98 ARG A C 1
ATOM 767 O O . ARG A 1 98 ? 7.789 0.864 -15.531 1.00 93.12 98 ARG A O 1
ATOM 774 N N . THR A 1 99 ? 7.150 -0.436 -17.254 1.00 95.19 99 THR A N 1
ATOM 775 C CA . THR A 1 99 ? 5.956 -0.974 -16.597 1.00 95.19 99 THR A CA 1
ATOM 776 C C . THR A 1 99 ? 6.371 -1.983 -15.533 1.00 95.19 99 THR A C 1
ATOM 778 O O . THR A 1 99 ? 7.160 -2.892 -15.805 1.00 95.19 99 THR A O 1
ATOM 781 N N . ARG A 1 100 ? 5.857 -1.822 -14.315 1.00 95.44 100 ARG A N 1
ATOM 782 C CA . ARG A 1 100 ? 6.114 -2.725 -13.190 1.00 95.44 100 ARG A CA 1
ATOM 783 C C . ARG A 1 100 ? 4.804 -3.172 -12.559 1.00 95.44 100 ARG A C 1
ATOM 785 O O . ARG A 1 100 ? 3.885 -2.372 -12.400 1.00 95.44 100 ARG A O 1
ATOM 792 N N . ARG A 1 101 ? 4.748 -4.442 -12.160 1.00 97.25 101 ARG A N 1
ATOM 793 C CA . ARG A 1 101 ? 3.619 -5.012 -11.423 1.00 97.25 101 ARG A CA 1
ATOM 794 C C . ARG A 1 101 ? 3.692 -4.570 -9.963 1.00 97.25 101 ARG A C 1
ATOM 796 O O . ARG A 1 101 ? 4.718 -4.755 -9.309 1.00 97.25 101 ARG A O 1
ATOM 803 N N . VAL A 1 102 ? 2.603 -4.009 -9.461 1.00 96.00 102 VAL A N 1
ATOM 804 C CA . VAL A 1 102 ? 2.430 -3.556 -8.080 1.00 96.00 102 VAL A CA 1
ATOM 805 C C . VAL A 1 102 ? 1.423 -4.462 -7.387 1.00 96.00 102 VAL A C 1
ATOM 807 O O . VAL A 1 102 ? 0.360 -4.753 -7.936 1.00 96.00 102 VAL A O 1
ATOM 810 N N . VAL A 1 103 ? 1.753 -4.879 -6.169 1.00 95.38 103 VAL A N 1
ATOM 811 C CA . VAL A 1 103 ? 0.860 -5.566 -5.239 1.00 95.38 103 VAL A CA 1
ATOM 812 C C . VAL A 1 103 ? 0.377 -4.545 -4.218 1.00 95.38 103 VAL A C 1
ATOM 814 O O . VAL A 1 103 ? 1.176 -3.938 -3.505 1.00 95.38 103 VAL A O 1
ATOM 817 N N . LEU A 1 104 ? -0.936 -4.358 -4.156 1.00 93.12 104 LEU A N 1
ATOM 818 C CA . LEU A 1 104 ? -1.624 -3.512 -3.192 1.00 93.12 104 LEU A CA 1
ATOM 819 C C . LEU A 1 104 ? -2.338 -4.402 -2.182 1.00 93.12 104 LEU A C 1
ATOM 821 O O . LEU A 1 104 ? -3.134 -5.264 -2.559 1.00 93.12 104 LEU A O 1
ATOM 825 N N . LEU A 1 105 ? -2.091 -4.154 -0.901 1.00 92.00 105 LEU A N 1
ATOM 826 C CA . LEU A 1 105 ? -2.848 -4.743 0.192 1.00 92.00 105 LEU A CA 1
ATOM 827 C C . LEU A 1 105 ? -3.519 -3.631 0.986 1.00 92.00 105 LEU A C 1
ATOM 829 O O . LEU A 1 105 ? -2.876 -2.643 1.325 1.00 92.00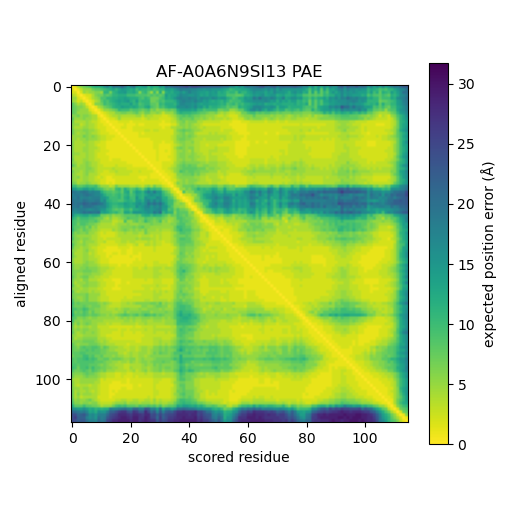 105 LEU A O 1
ATOM 833 N N . ILE A 1 106 ? -4.805 -3.791 1.271 1.00 90.44 106 ILE A N 1
ATOM 834 C CA . ILE A 1 106 ? -5.603 -2.828 2.019 1.00 90.44 106 ILE A CA 1
ATOM 835 C C . ILE A 1 106 ? -6.230 -3.537 3.208 1.00 90.44 106 ILE A C 1
ATOM 837 O O . ILE A 1 106 ? -6.877 -4.569 3.052 1.00 90.44 106 ILE A O 1
ATOM 841 N N . VAL A 1 107 ? -6.069 -2.952 4.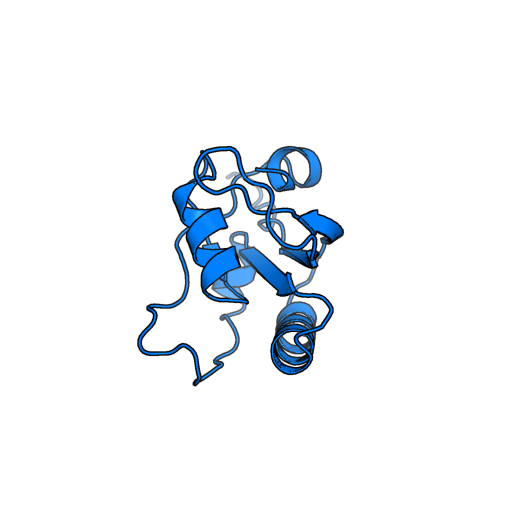383 1.00 89.94 107 VAL A N 1
ATOM 842 C CA . VAL A 1 107 ? -6.841 -3.270 5.577 1.00 89.94 107 VAL A CA 1
ATOM 843 C C . VAL A 1 107 ? -7.871 -2.154 5.722 1.00 89.94 107 VAL A C 1
ATOM 845 O O . VAL A 1 107 ? -7.481 -1.010 5.968 1.00 89.94 107 VAL A O 1
ATOM 848 N N . PRO A 1 108 ? -9.166 -2.430 5.499 1.00 88.06 108 PRO A N 1
ATOM 849 C CA . PRO A 1 108 ? -10.195 -1.423 5.689 1.00 88.06 108 PRO A CA 1
ATOM 850 C C . PRO A 1 108 ? -10.277 -1.043 7.174 1.00 88.06 108 PRO A C 1
ATOM 852 O O . PRO A 1 108 ? -10.005 -1.891 8.030 1.00 88.06 108 PRO A O 1
ATOM 855 N N . PRO A 1 109 ? -10.665 0.200 7.502 1.00 85.88 109 PRO A N 1
ATOM 856 C CA . PRO A 1 109 ? -10.967 0.544 8.881 1.00 85.88 109 PRO A CA 1
ATOM 857 C C . PRO A 1 109 ? -12.055 -0.393 9.412 1.00 85.88 109 PRO A C 1
ATOM 859 O O . PRO A 1 109 ? -13.036 -0.688 8.720 1.00 85.88 109 PRO A O 1
ATOM 862 N N . SER A 1 110 ? -11.879 -0.868 10.642 1.00 79.12 110 SER A N 1
ATOM 863 C CA . SER A 1 110 ? -12.948 -1.554 11.358 1.00 79.12 110 SER A CA 1
ATOM 864 C C . SER A 1 110 ? -14.145 -0.608 11.402 1.00 79.12 110 SER A C 1
ATOM 866 O O . SER A 1 110 ? -13.980 0.566 11.731 1.00 79.12 110 SER A O 1
ATOM 868 N N . ARG A 1 111 ? -15.348 -1.088 11.058 1.00 64.00 111 ARG A N 1
ATOM 869 C CA . ARG A 1 111 ? -16.568 -0.348 11.394 1.00 64.00 111 ARG A CA 1
ATOM 870 C C . ARG A 1 111 ? -16.604 -0.244 12.912 1.00 64.00 111 ARG A C 1
ATOM 872 O O . ARG A 1 111 ? -16.997 -1.193 13.582 1.00 64.00 111 ARG A O 1
ATOM 879 N N . GLU A 1 112 ? -16.165 0.881 13.450 1.00 52.03 112 GLU A N 1
ATOM 880 C CA . GLU A 1 112 ? -16.640 1.306 14.750 1.00 52.03 112 GLU A CA 1
ATOM 881 C C . GLU A 1 112 ? -18.129 1.562 14.537 1.00 52.03 112 GLU A C 1
ATOM 883 O O . GLU A 1 112 ? -18.513 2.369 13.686 1.00 52.03 112 GLU A O 1
ATOM 888 N N . THR A 1 113 ? -18.976 0.760 15.185 1.00 41.62 113 THR A N 1
ATOM 889 C CA . THR A 1 113 ? -20.384 1.103 15.362 1.00 41.62 113 THR A CA 1
ATOM 890 C C . THR A 1 113 ? -20.387 2.550 15.828 1.00 41.62 113 THR A C 1
ATOM 892 O O . THR A 1 113 ? -19.854 2.836 16.899 1.00 41.62 113 THR A O 1
ATOM 895 N N . ALA A 1 114 ? -20.859 3.462 14.976 1.00 31.23 114 ALA A N 1
ATOM 896 C CA . ALA A 1 114 ? -21.011 4.853 15.364 1.00 31.23 114 ALA A CA 1
ATOM 897 C C . ALA A 1 114 ? -21.816 4.878 16.677 1.00 31.23 114 ALA A C 1
ATOM 899 O O . ALA A 1 114 ? -22.782 4.110 16.770 1.00 31.23 114 ALA A O 1
ATOM 900 N N . PRO A 1 115 ? -21.397 5.654 17.693 1.00 37.81 115 PRO A N 1
ATOM 901 C CA . PRO A 1 115 ? -22.226 5.853 18.873 1.00 37.81 115 PRO A CA 1
ATOM 902 C C . PRO A 1 115 ? -23.589 6.444 18.496 1.00 37.81 115 PRO A C 1
ATOM 904 O O . PRO A 1 115 ? -23.665 7.178 17.480 1.00 37.81 115 PRO A O 1
#

Secondary structure (DSSP, 8-state):
-THHHHHSS--SEEEESHHHHHHHHHHSTT--EE-S-GGGTT--PPPPHHHHTT-EEEEEETT-HHHHHHHHHHHTT-SS-EEEEEEEEEEETTEEEEEEEEEEEEEPPP-----

pLDDT: mean 82.38, std 14.06, range [31.23, 97.25]

Solvent-accessible surface area (backbone atoms only — not comparable to full-atom values): 6670 Å² total; per-residue (Å²): 91,81,57,48,85,75,61,77,56,76,41,55,28,25,27,64,36,65,70,56,15,47,49,48,24,70,71,20,88,67,47,23,40,57,67,67,63,80,93,49,80,83,62,86,75,71,79,53,61,77,53,40,46,54,4,26,35,36,30,26,49,74,87,37,64,68,50,49,53,51,51,52,61,47,51,74,69,51,93,56,77,48,78,51,73,48,79,46,62,52,68,59,95,88,42,75,52,74,74,42,51,35,38,38,38,36,27,61,49,59,82,68,77,75,130

Foldseek 3Di:
DVCCVVFVDQAQEEEFDPVVRVCCLPVDPSNHHDPDDPVCNPPQDADDLVNLQQKYKYKYFPPPVVRVVNVVVNVVSAPDKDKDKDWDWDADPNRTDDITIMIMMIRHHHPPPDD

Radius of gyration: 14.11 Å; Cα contacts (8 Å, |Δi|>4): 194; chains: 1; bounding box: 38×27×41 Å